Protein AF-A0A535QSV7-F1 (afdb_monomer)

Foldseek 3Di:
DDDDDDDDDDDDDDDDDDDDDPDDPPPVPQDDLVNLVVCVVVVVLVVSLVNLVVQVVVVHDLSSLVSNLVSCVSVVVLVVSVVSLVVSCVVVVPDVVSVVSNVVSVVSD

Sequence (109 aa):
MRIGDVTNGSSGFTERRASLSEALPSSPHLRRLTDAKELWRQGKFAEAASIFQRRLDADGPMDAYIGLVRCCTQLAAYDEALEVLGRALTKWPEDPVLHARRGFVLDEL

Solvent-accessible surface area (backbone atoms only — not comparable to full-atom values): 6737 Å² total; per-residue (Å²): 138,80,88,81,79,90,77,87,81,86,90,75,86,88,81,74,86,78,83,87,78,92,78,69,87,70,58,92,84,65,78,47,74,66,55,24,56,49,31,42,75,72,68,38,30,69,66,15,28,56,46,22,47,62,39,45,76,69,72,39,57,69,69,32,50,55,50,26,31,56,23,26,51,77,68,69,35,42,69,62,22,50,54,50,48,50,59,45,36,75,77,44,71,82,42,66,68,60,53,53,50,50,53,54,47,62,73,75,104

Secondary structure (DSSP, 8-state):
------------------SSS------TT---HHHHHHHHHTT-HHHHHHHHHHHHHTT--HHHHHHHHHHHHHTT-HHHHHHHHHHHHHHSTT-HHHHHHHHHHHH--

Structure (mmCIF, N/CA/C/O backbone):
data_AF-A0A535QSV7-F1
#
_entry.id   AF-A0A535QSV7-F1
#
loop_
_atom_site.group_PDB
_atom_site.id
_atom_site.type_symbol
_atom_site.label_atom_id
_atom_site.label_alt_id
_atom_site.label_comp_id
_atom_site.label_asym_id
_atom_site.label_entity_id
_atom_site.label_seq_id
_atom_site.pdbx_PDB_ins_code
_atom_site.Cartn_x
_atom_site.Cartn_y
_atom_site.Cartn_z
_atom_site.occupancy
_atom_site.B_iso_or_equiv
_atom_site.auth_seq_id
_atom_site.auth_comp_id
_atom_site.auth_asym_id
_atom_site.auth_atom_id
_atom_site.pdbx_PDB_model_num
ATOM 1 N N . MET A 1 1 ? 3.907 44.355 55.468 1.00 40.66 1 MET A N 1
ATOM 2 C CA . MET A 1 1 ? 3.562 43.421 54.373 1.00 40.66 1 MET A CA 1
ATOM 3 C C . MET A 1 1 ? 4.373 42.147 54.611 1.00 40.66 1 MET A C 1
ATOM 5 O O . MET A 1 1 ? 5.578 42.200 54.461 1.00 40.66 1 MET A O 1
ATOM 9 N N . ARG A 1 2 ? 3.869 41.273 55.493 1.00 35.72 2 ARG A N 1
ATOM 10 C CA . ARG A 1 2 ? 3.330 39.922 55.215 1.00 35.72 2 ARG A CA 1
ATOM 11 C C . ARG A 1 2 ? 4.389 38.919 54.684 1.00 35.72 2 ARG A C 1
ATOM 13 O O . ARG A 1 2 ? 4.746 39.037 53.526 1.00 35.72 2 ARG A O 1
ATOM 20 N N . ILE A 1 3 ? 4.787 37.985 55.578 1.00 43.81 3 ILE A N 1
ATOM 21 C CA . ILE A 1 3 ? 4.949 36.501 55.452 1.00 43.81 3 ILE A CA 1
ATOM 22 C C . ILE A 1 3 ? 5.634 35.949 54.186 1.00 43.81 3 ILE A C 1
ATOM 24 O O . ILE A 1 3 ? 5.289 36.346 53.088 1.00 43.81 3 ILE A O 1
ATOM 28 N N . GLY A 1 4 ? 6.533 34.968 54.225 1.00 39.41 4 GLY A N 1
ATOM 29 C CA . GLY A 1 4 ? 6.938 34.030 55.267 1.00 39.41 4 GLY A CA 1
ATOM 30 C C . GLY A 1 4 ? 7.810 32.927 54.633 1.00 39.41 4 GLY A C 1
ATOM 31 O O . GLY A 1 4 ? 7.772 32.727 53.423 1.00 39.41 4 GLY A O 1
ATOM 32 N N . ASP A 1 5 ? 8.604 32.285 55.485 1.00 44.88 5 ASP A N 1
ATOM 33 C CA . ASP A 1 5 ? 9.065 30.889 55.460 1.00 44.88 5 ASP A CA 1
ATOM 34 C C . ASP A 1 5 ? 9.803 30.284 54.246 1.00 44.88 5 ASP A C 1
ATOM 36 O O . ASP A 1 5 ? 9.253 29.924 53.209 1.00 44.88 5 ASP A O 1
ATOM 40 N N . VAL A 1 6 ? 11.100 30.055 54.492 1.00 53.78 6 VAL A N 1
ATOM 41 C CA . VAL A 1 6 ? 11.789 28.750 54.444 1.00 53.78 6 VAL A CA 1
ATOM 42 C C . VAL A 1 6 ? 10.928 27.562 53.983 1.00 53.78 6 VAL A C 1
ATOM 44 O O . VAL A 1 6 ? 10.058 27.112 54.718 1.00 53.78 6 VAL A O 1
ATOM 47 N N . THR A 1 7 ? 11.316 26.926 52.871 1.00 51.31 7 THR A N 1
ATOM 48 C CA . THR A 1 7 ? 11.325 25.455 52.744 1.00 51.31 7 THR A CA 1
ATOM 49 C C . THR A 1 7 ? 12.528 24.999 51.914 1.00 51.31 7 THR A C 1
ATOM 51 O O . THR A 1 7 ? 12.593 25.108 50.694 1.00 51.31 7 THR A O 1
ATOM 54 N N . ASN A 1 8 ? 13.512 24.480 52.640 1.00 41.28 8 ASN A N 1
ATOM 55 C CA . ASN A 1 8 ? 14.369 23.385 52.214 1.00 41.28 8 ASN A CA 1
ATOM 56 C C . ASN A 1 8 ? 13.500 22.149 51.896 1.00 41.28 8 ASN A C 1
ATOM 58 O O . ASN A 1 8 ? 12.550 21.894 52.635 1.00 41.28 8 ASN A O 1
ATOM 62 N N . GLY A 1 9 ? 13.867 21.345 50.893 1.00 38.28 9 GLY A N 1
ATOM 63 C CA . GLY A 1 9 ? 13.428 19.946 50.833 1.00 38.28 9 GLY A CA 1
ATOM 64 C C . GLY A 1 9 ? 12.905 19.434 49.492 1.00 38.28 9 GLY A C 1
ATOM 65 O O . GLY A 1 9 ? 11.713 19.479 49.227 1.00 38.28 9 GLY A O 1
ATOM 66 N N . SER A 1 10 ? 13.818 18.779 48.773 1.00 43.34 10 SER A N 1
ATOM 67 C CA . SER A 1 10 ? 13.613 17.442 48.200 1.00 43.34 10 SER A CA 1
ATOM 68 C C . SER A 1 10 ? 12.767 17.246 46.933 1.00 43.34 10 SER A C 1
ATOM 70 O O . SER A 1 10 ? 11.600 17.597 46.837 1.00 43.34 10 SER A O 1
ATOM 72 N N . SER A 1 11 ? 13.378 16.44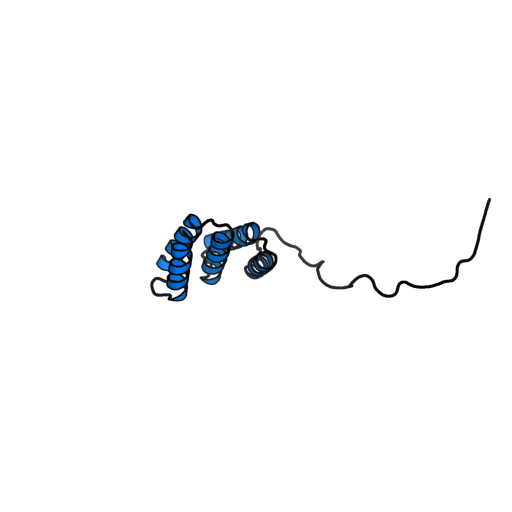4 46.055 1.00 43.50 11 SER A N 1
ATOM 73 C CA . SER A 1 11 ? 12.739 15.456 45.179 1.00 43.50 11 SER A CA 1
ATOM 74 C C . SER A 1 11 ? 12.097 15.958 43.889 1.00 43.50 11 SER A C 1
ATOM 76 O O . SER A 1 11 ? 10.906 16.229 43.804 1.00 43.50 11 SER A O 1
ATOM 78 N N . GLY A 1 12 ? 12.913 15.928 42.836 1.00 44.50 12 GLY A N 1
ATOM 79 C CA . GLY A 1 12 ? 12.461 15.943 41.449 1.00 44.50 12 GLY A CA 1
ATOM 80 C C . GLY A 1 12 ? 13.571 15.605 40.454 1.00 44.50 12 GLY A C 1
ATOM 81 O O . GLY A 1 12 ? 13.612 16.174 39.370 1.00 44.50 12 GLY A O 1
ATOM 82 N N . PHE A 1 13 ? 14.510 14.716 40.812 1.00 48.56 13 PHE A N 1
ATOM 83 C CA . PHE A 1 13 ? 15.214 13.958 39.774 1.00 48.56 13 PHE A CA 1
ATOM 84 C C . PHE A 1 13 ? 14.148 13.190 38.979 1.00 48.56 13 PHE A C 1
ATOM 86 O O . PHE A 1 13 ? 13.245 12.628 39.586 1.00 48.56 13 PHE A O 1
ATOM 93 N N . THR A 1 14 ? 14.305 13.167 37.653 1.00 48.09 14 THR A N 1
ATOM 94 C CA . THR A 1 14 ? 13.497 12.455 36.643 1.00 48.09 14 THR A CA 1
ATOM 95 C C . THR A 1 14 ? 12.170 13.091 36.233 1.00 48.09 14 THR A C 1
ATOM 97 O O . THR A 1 14 ? 11.114 12.642 36.648 1.00 48.09 14 THR A O 1
ATOM 100 N N . GLU A 1 15 ? 12.238 14.076 35.337 1.00 50.31 15 GLU A N 1
ATOM 101 C CA . GLU A 1 15 ? 11.347 14.275 34.176 1.00 50.31 15 GLU A CA 1
ATOM 102 C C . GLU A 1 15 ? 11.708 15.643 33.570 1.00 50.31 15 GLU A C 1
ATOM 104 O O . GLU A 1 15 ? 11.769 16.640 34.267 1.00 50.31 15 GLU A O 1
ATOM 109 N N . ARG A 1 16 ? 12.042 15.823 32.300 1.00 45.28 16 ARG A N 1
ATOM 110 C CA . ARG A 1 16 ? 11.668 15.121 31.084 1.00 45.28 16 ARG A CA 1
ATOM 111 C C . ARG A 1 16 ? 12.886 15.036 30.187 1.00 45.28 16 ARG A C 1
ATOM 113 O O . ARG A 1 16 ? 13.697 15.953 30.142 1.00 45.28 16 ARG A O 1
ATOM 120 N N . ARG A 1 17 ? 12.955 13.921 29.468 1.00 45.94 17 ARG A N 1
ATOM 121 C CA . ARG A 1 17 ? 13.838 13.634 28.338 1.00 45.94 17 ARG A CA 1
ATOM 122 C C . ARG A 1 17 ? 14.137 14.889 27.517 1.00 45.94 17 ARG A C 1
ATOM 124 O O . ARG A 1 17 ? 13.422 15.214 26.572 1.00 45.94 17 ARG A O 1
ATOM 131 N N . ALA A 1 18 ? 15.227 15.555 27.878 1.00 44.16 18 ALA A N 1
ATOM 132 C CA . ALA A 1 18 ? 15.939 16.406 26.963 1.00 44.16 18 ALA A CA 1
ATOM 133 C C . ALA A 1 18 ? 16.356 15.533 25.782 1.00 44.16 18 ALA A C 1
ATOM 135 O O . ALA A 1 18 ? 16.890 14.435 25.965 1.00 44.16 18 ALA A O 1
ATOM 136 N N . SER A 1 19 ? 16.160 16.094 24.596 1.00 42.72 19 SER A N 1
ATOM 137 C CA . SER A 1 19 ? 16.669 15.642 23.305 1.00 42.72 19 SER A CA 1
ATOM 138 C C . SER A 1 19 ? 15.683 14.828 22.463 1.00 42.72 19 SER A C 1
ATOM 140 O O . SER A 1 19 ? 15.443 13.643 22.686 1.00 42.72 19 SER A O 1
ATOM 142 N N . LEU A 1 20 ? 15.252 15.499 21.387 1.00 43.53 20 LEU A N 1
ATOM 143 C CA . LEU A 1 20 ? 15.155 14.946 20.031 1.00 43.53 20 LEU A CA 1
ATOM 144 C C . LEU A 1 20 ? 13.763 14.659 19.440 1.00 43.53 20 LEU A C 1
ATOM 146 O O . LEU A 1 20 ? 13.582 13.662 18.751 1.00 43.53 20 LEU A O 1
ATOM 150 N N . SER A 1 21 ? 12.799 15.572 19.576 1.00 47.25 21 SER A N 1
ATOM 151 C CA . SER A 1 21 ? 11.749 15.673 18.534 1.00 47.25 21 SER A CA 1
ATOM 152 C C . SER A 1 21 ? 11.500 17.085 17.997 1.00 47.25 21 SER A C 1
ATOM 154 O O . SER A 1 21 ? 10.768 17.256 17.026 1.00 47.25 21 SER A O 1
ATOM 156 N N . GLU A 1 22 ? 12.193 18.093 18.528 1.00 43.66 22 GLU A N 1
ATOM 157 C CA . GLU A 1 22 ? 12.072 19.489 18.101 1.00 43.66 22 GLU A CA 1
ATOM 158 C C . GLU A 1 22 ? 13.082 19.839 16.998 1.00 43.66 22 GLU A C 1
ATOM 160 O O . GL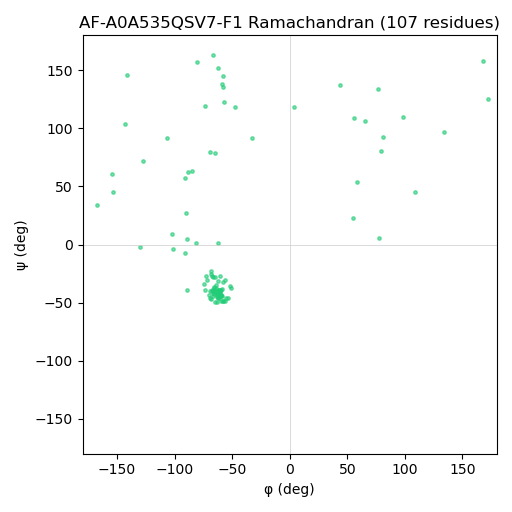U A 1 22 ? 13.935 20.709 17.138 1.00 43.66 22 GLU A O 1
ATOM 165 N N . ALA A 1 23 ? 13.029 19.098 15.892 1.00 39.09 23 ALA A N 1
ATOM 166 C CA . ALA A 1 23 ? 13.773 19.436 14.679 1.00 39.09 23 ALA A CA 1
ATOM 167 C C . ALA A 1 23 ? 13.089 18.882 13.427 1.00 39.09 23 ALA A C 1
ATOM 169 O O . ALA A 1 23 ? 13.732 18.320 12.542 1.00 39.09 23 ALA A O 1
ATOM 170 N N . LEU A 1 24 ? 11.773 19.049 13.333 1.00 46.66 24 LEU A N 1
ATOM 171 C CA . LEU A 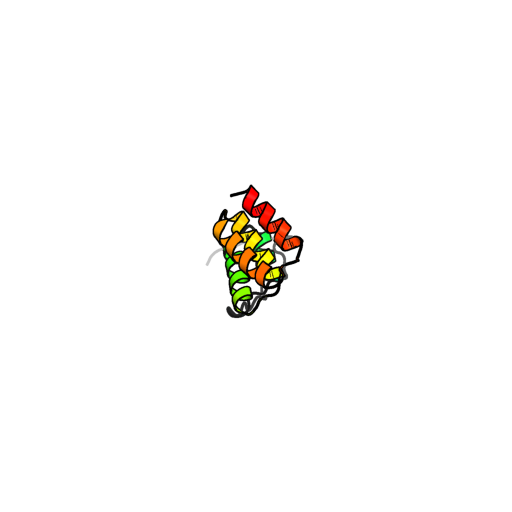1 24 ? 11.120 19.021 12.035 1.00 46.66 24 LEU A CA 1
ATOM 172 C C . LEU A 1 24 ? 10.723 20.448 11.665 1.00 46.66 24 LEU A C 1
ATOM 174 O O . LEU A 1 24 ? 9.596 20.860 11.934 1.00 46.66 24 LEU A O 1
ATOM 178 N N . PRO A 1 25 ? 11.583 21.195 10.949 1.00 42.66 25 PRO A N 1
ATOM 179 C CA . PRO A 1 25 ? 11.065 22.067 9.917 1.00 42.66 25 PRO A CA 1
ATOM 180 C C . PRO A 1 25 ? 10.453 21.139 8.861 1.00 42.66 25 PRO A C 1
ATOM 182 O O . PRO A 1 25 ? 11.073 20.812 7.851 1.00 42.66 25 PRO A O 1
ATOM 185 N N . SER A 1 26 ? 9.246 20.628 9.121 1.00 45.53 26 SER A N 1
ATOM 186 C CA . SER A 1 26 ? 8.442 19.982 8.093 1.00 45.53 26 SER A CA 1
ATOM 187 C C . SER A 1 26 ? 8.000 21.080 7.147 1.00 45.53 26 SER A C 1
ATOM 189 O O . SER A 1 26 ? 6.877 21.569 7.216 1.00 45.53 26 SER A O 1
ATOM 191 N N . SER A 1 27 ? 8.900 21.476 6.250 1.00 41.59 27 SER A N 1
ATOM 192 C CA . SER A 1 27 ? 8.503 22.061 4.986 1.00 41.59 27 SER A CA 1
ATOM 193 C C . SER A 1 27 ? 7.409 21.144 4.418 1.00 41.59 27 SER A C 1
ATOM 195 O O . SER A 1 27 ? 7.681 19.962 4.180 1.00 41.59 27 SER A O 1
ATOM 197 N N . PRO A 1 28 ? 6.176 21.637 4.210 1.00 50.28 28 PRO A N 1
ATOM 198 C CA . PRO A 1 28 ? 5.043 20.821 3.765 1.00 50.28 28 PRO A CA 1
ATOM 199 C C . PRO A 1 28 ? 5.233 20.180 2.375 1.00 50.28 28 PRO A C 1
ATOM 201 O O . PRO A 1 28 ? 4.356 19.466 1.889 1.00 50.28 28 PRO A O 1
ATOM 204 N N . HIS A 1 29 ? 6.385 20.408 1.740 1.00 44.03 29 HIS A N 1
ATOM 205 C CA . HIS A 1 29 ? 6.673 20.073 0.354 1.00 44.03 29 HIS A CA 1
ATOM 206 C C . HIS A 1 29 ? 7.521 18.810 0.151 1.00 44.03 29 HIS A C 1
ATOM 208 O O . HIS A 1 29 ? 7.692 18.403 -0.993 1.00 44.03 29 HIS A O 1
ATOM 214 N N . LEU A 1 30 ? 8.011 18.135 1.202 1.00 51.38 30 LEU A N 1
ATOM 215 C CA . LEU A 1 30 ? 8.741 16.873 1.004 1.00 51.38 30 LEU A CA 1
ATOM 216 C C . LEU A 1 30 ? 8.687 15.932 2.218 1.00 51.38 30 LEU A C 1
ATOM 218 O O . LEU A 1 30 ? 9.719 15.578 2.786 1.00 51.38 30 LEU A O 1
ATOM 222 N N . ARG A 1 31 ? 7.483 15.502 2.618 1.00 63.16 31 ARG A N 1
ATOM 223 C CA . ARG A 1 31 ? 7.346 14.357 3.538 1.00 63.16 31 ARG A CA 1
ATOM 224 C C . ARG A 1 31 ? 8.033 13.136 2.909 1.00 63.16 31 ARG A C 1
ATOM 226 O O . ARG A 1 31 ? 7.732 12.770 1.771 1.00 63.16 31 ARG A O 1
ATOM 233 N N . ARG A 1 32 ? 9.010 12.556 3.611 1.00 71.75 32 ARG A N 1
ATOM 234 C CA . ARG A 1 32 ? 9.855 11.464 3.100 1.00 71.75 32 ARG A CA 1
ATOM 235 C C . ARG A 1 32 ? 9.112 10.132 3.207 1.00 71.75 32 ARG A C 1
ATOM 237 O O . ARG A 1 32 ? 8.257 9.954 4.069 1.00 71.75 32 ARG A O 1
ATOM 244 N N . LEU A 1 33 ? 9.502 9.146 2.393 1.00 77.75 33 LEU A N 1
ATOM 245 C CA . LEU A 1 33 ? 8.994 7.769 2.528 1.00 77.75 33 LEU A CA 1
ATOM 246 C C . LEU A 1 33 ? 9.241 7.191 3.930 1.00 77.75 33 LEU A C 1
ATOM 248 O O . LEU A 1 33 ? 8.453 6.384 4.416 1.00 77.75 33 LEU A O 1
ATOM 252 N N . THR A 1 34 ? 10.313 7.623 4.595 1.00 80.19 34 THR A N 1
ATOM 253 C CA . THR A 1 34 ? 10.608 7.261 5.985 1.00 80.19 34 THR A CA 1
ATOM 254 C C . THR A 1 34 ? 9.518 7.736 6.946 1.00 80.19 34 THR A C 1
ATOM 256 O O . THR A 1 34 ? 9.125 6.975 7.826 1.00 80.19 34 THR A O 1
ATOM 259 N N . ASP A 1 35 ? 8.973 8.936 6.734 1.00 83.12 35 ASP A N 1
ATOM 260 C CA . ASP A 1 35 ? 7.906 9.498 7.570 1.00 83.12 35 ASP A CA 1
ATOM 261 C C . ASP A 1 35 ? 6.615 8.688 7.400 1.00 83.12 35 ASP A C 1
ATOM 263 O O . ASP A 1 35 ? 5.935 8.381 8.374 1.00 83.12 35 ASP A O 1
ATOM 267 N N . ALA A 1 36 ? 6.312 8.257 6.171 1.00 85.88 36 ALA A N 1
ATOM 268 C CA . ALA A 1 36 ? 5.174 7.380 5.896 1.00 85.88 36 ALA A CA 1
ATOM 269 C C . ALA A 1 36 ? 5.318 6.009 6.579 1.00 85.88 36 ALA A C 1
ATOM 271 O O . ALA A 1 36 ? 4.368 5.506 7.175 1.00 85.88 36 ALA A O 1
ATOM 272 N N . LYS A 1 37 ? 6.522 5.417 6.552 1.00 84.44 37 LYS A N 1
ATOM 273 C CA . LYS A 1 37 ? 6.820 4.155 7.256 1.00 84.44 37 LYS A CA 1
ATOM 274 C C . LYS A 1 37 ? 6.698 4.307 8.780 1.00 84.44 37 LYS A C 1
ATOM 276 O O . LYS A 1 37 ? 6.291 3.368 9.461 1.00 84.44 37 LYS A O 1
ATOM 281 N N . GLU A 1 38 ? 7.056 5.466 9.324 1.00 86.69 38 GLU A N 1
ATOM 282 C CA . GLU A 1 38 ? 6.884 5.780 10.745 1.00 86.69 38 GLU A CA 1
ATOM 283 C C . GLU A 1 38 ? 5.403 5.942 11.114 1.00 86.69 38 GLU A C 1
ATOM 285 O O . GLU A 1 38 ? 4.937 5.302 12.052 1.00 86.69 38 GLU A O 1
ATOM 290 N N . LEU A 1 39 ? 4.628 6.685 10.321 1.00 86.62 39 LEU A N 1
ATOM 291 C CA . LEU A 1 39 ? 3.180 6.823 10.513 1.00 86.62 39 LEU A CA 1
ATOM 292 C C . LEU A 1 39 ? 2.449 5.479 10.424 1.00 86.62 39 LEU A C 1
ATOM 294 O O . LEU A 1 39 ? 1.563 5.212 11.233 1.00 86.62 39 LEU A O 1
ATOM 298 N N . TRP A 1 40 ? 2.863 4.602 9.505 1.00 85.12 40 TRP A N 1
ATOM 299 C CA . TRP A 1 40 ? 2.341 3.237 9.417 1.00 85.12 40 TRP A CA 1
ATOM 300 C C . TRP A 1 40 ? 2.588 2.451 10.712 1.00 85.12 40 TRP A C 1
ATOM 302 O O . TRP A 1 40 ? 1.677 1.805 11.221 1.00 85.12 40 TRP A O 1
ATOM 312 N N . ARG A 1 41 ? 3.792 2.551 11.297 1.00 85.00 41 ARG A N 1
ATOM 313 C CA . ARG A 1 41 ? 4.106 1.909 12.589 1.00 85.00 41 ARG A CA 1
ATOM 314 C C . ARG A 1 41 ? 3.296 2.479 13.752 1.00 85.00 41 ARG A C 1
ATOM 316 O O . ARG A 1 41 ? 3.023 1.757 14.702 1.00 85.00 41 ARG A O 1
ATOM 323 N N . GLN A 1 42 ? 2.890 3.741 13.665 1.00 87.25 42 GLN A N 1
ATOM 324 C CA . GLN A 1 42 ? 2.010 4.392 14.639 1.00 87.25 42 GLN A CA 1
ATOM 325 C C . GLN A 1 42 ? 0.518 4.075 14.419 1.00 87.25 42 GLN A C 1
ATOM 327 O O . GLN A 1 42 ? -0.319 4.607 15.143 1.00 87.25 42 GLN A O 1
ATOM 332 N N . GLY A 1 43 ? 0.164 3.256 13.419 1.00 86.62 43 GLY A N 1
ATOM 333 C CA . GLY A 1 43 ? -1.226 2.930 13.071 1.00 86.62 43 GLY A CA 1
ATOM 334 C C . GLY A 1 43 ? -1.958 4.031 12.296 1.00 86.62 43 GLY A C 1
ATOM 335 O O . GLY A 1 43 ? -3.148 3.919 12.014 1.00 86.62 43 GLY A O 1
ATOM 336 N N . LYS A 1 44 ? -1.263 5.106 11.912 1.00 89.88 44 LYS A N 1
ATOM 337 C CA . LYS A 1 44 ? -1.826 6.243 11.169 1.00 89.88 44 LYS A CA 1
ATOM 338 C C . LYS A 1 44 ? -1.823 5.960 9.667 1.00 89.88 44 LYS A C 1
ATOM 340 O O . LYS A 1 44 ? -1.140 6.627 8.887 1.00 89.88 44 LYS A O 1
ATOM 345 N N . PHE A 1 45 ? -2.577 4.943 9.258 1.00 89.56 45 PHE A N 1
ATOM 346 C CA . PHE A 1 45 ? -2.547 4.419 7.890 1.00 89.56 45 PHE A CA 1
ATOM 347 C C . PHE A 1 45 ? -3.022 5.429 6.838 1.00 89.56 45 PHE A C 1
ATOM 349 O O . PHE A 1 45 ? -2.409 5.521 5.779 1.00 89.56 45 PHE A O 1
ATOM 356 N N . ALA A 1 46 ? -4.040 6.243 7.137 1.00 87.94 46 ALA A N 1
ATOM 357 C CA . ALA A 1 46 ? -4.549 7.258 6.207 1.00 87.94 46 ALA A CA 1
ATOM 358 C C . ALA A 1 46 ? -3.520 8.369 5.918 1.00 87.94 46 ALA A C 1
ATOM 360 O O . ALA A 1 46 ? -3.306 8.757 4.769 1.00 87.94 46 ALA A O 1
ATOM 361 N N . GLU A 1 47 ? -2.821 8.853 6.951 1.00 85.94 47 GLU A N 1
ATOM 362 C CA . GLU A 1 47 ? -1.757 9.846 6.770 1.00 85.94 47 GLU A CA 1
ATOM 363 C C . GLU A 1 47 ? -0.565 9.259 6.004 1.00 85.94 47 GLU A C 1
ATOM 365 O O . GLU A 1 47 ? -0.000 9.926 5.135 1.00 85.94 47 GLU A O 1
ATOM 370 N N . ALA A 1 48 ? -0.201 8.005 6.299 1.00 89.25 48 ALA A N 1
ATOM 371 C CA . ALA A 1 48 ? 0.854 7.294 5.585 1.00 89.25 48 ALA A CA 1
ATOM 372 C C . ALA A 1 48 ? 0.506 7.107 4.098 1.00 89.25 48 ALA A C 1
ATOM 374 O O . ALA A 1 48 ? 1.336 7.416 3.239 1.00 89.25 48 ALA A O 1
ATOM 375 N N . ALA A 1 49 ? -0.727 6.687 3.791 1.00 89.69 49 ALA A N 1
ATOM 376 C CA . ALA A 1 49 ? -1.233 6.532 2.428 1.00 89.69 49 ALA A CA 1
ATOM 377 C C . ALA A 1 49 ? -1.107 7.834 1.627 1.00 89.69 49 ALA A C 1
ATOM 379 O O . ALA A 1 49 ? -0.554 7.832 0.529 1.00 89.69 49 ALA A O 1
ATOM 380 N N . SER A 1 50 ? -1.500 8.973 2.210 1.00 88.62 50 SER A N 1
ATOM 381 C CA . SER A 1 50 ? -1.391 10.279 1.547 1.00 88.62 50 SER A CA 1
ATOM 382 C C . SER A 1 50 ? 0.051 10.628 1.148 1.00 88.62 50 SER A C 1
ATOM 384 O O . SER A 1 50 ? 0.294 11.168 0.067 1.00 88.62 50 SER A O 1
ATOM 386 N N . ILE A 1 51 ? 1.034 10.290 1.991 1.00 87.06 51 ILE A N 1
ATOM 387 C CA . ILE A 1 51 ? 2.452 10.524 1.681 1.00 87.06 51 ILE A CA 1
ATOM 388 C C . ILE A 1 51 ? 2.927 9.594 0.566 1.00 87.06 51 ILE A C 1
ATOM 390 O O . ILE A 1 51 ? 3.630 10.048 -0.341 1.00 87.06 51 ILE A O 1
ATOM 394 N N . PHE A 1 52 ? 2.554 8.312 0.614 1.00 88.62 52 PHE A N 1
ATOM 395 C CA . PHE A 1 52 ? 2.910 7.370 -0.442 1.00 88.62 52 PHE A CA 1
ATOM 396 C C . PHE A 1 52 ? 2.304 7.787 -1.784 1.00 88.62 52 PHE A C 1
ATOM 398 O O . PHE A 1 52 ? 3.045 7.855 -2.761 1.00 88.62 52 PHE A O 1
ATOM 405 N N . GLN A 1 53 ? 1.027 8.175 -1.818 1.00 87.81 53 GLN A N 1
ATOM 406 C CA . GLN A 1 53 ? 0.346 8.626 -3.034 1.00 87.81 53 GLN A CA 1
ATOM 407 C C . GLN A 1 53 ? 1.047 9.832 -3.667 1.00 87.81 53 GLN A C 1
ATOM 409 O O . GLN A 1 53 ? 1.418 9.789 -4.838 1.00 87.81 53 GLN A O 1
ATOM 414 N N . ARG A 1 54 ? 1.366 10.862 -2.871 1.00 84.62 54 ARG A N 1
ATOM 415 C CA . ARG A 1 54 ? 2.138 12.021 -3.357 1.00 84.62 54 ARG A CA 1
ATOM 416 C C . ARG A 1 54 ? 3.495 11.626 -3.927 1.00 84.62 54 ARG A C 1
ATOM 418 O O . ARG A 1 54 ? 4.011 12.293 -4.820 1.00 84.62 54 ARG A O 1
ATOM 425 N N . ARG A 1 55 ? 4.113 10.566 -3.394 1.00 83.06 55 ARG A N 1
ATOM 426 C CA . ARG A 1 55 ? 5.377 10.062 -3.929 1.00 83.06 55 ARG A CA 1
ATOM 427 C C . ARG A 1 55 ? 5.182 9.305 -5.23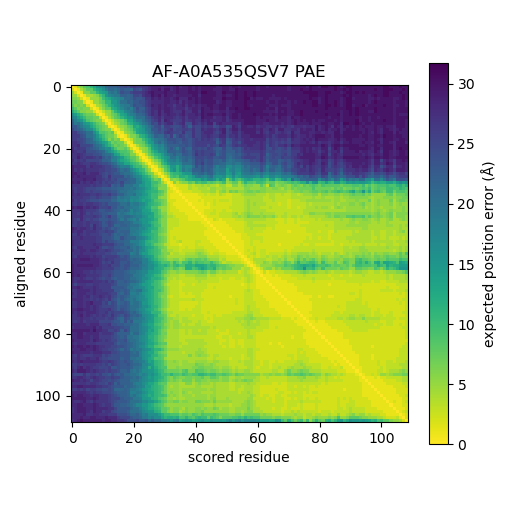8 1.00 83.06 55 ARG A C 1
ATOM 429 O O . ARG A 1 55 ? 6.064 9.384 -6.084 1.00 83.06 55 ARG A O 1
ATOM 436 N N . LEU A 1 56 ? 4.066 8.601 -5.405 1.00 82.81 56 LEU A N 1
ATOM 437 C CA . LEU A 1 56 ? 3.723 7.899 -6.641 1.00 82.81 56 LEU A CA 1
ATOM 438 C C . LEU A 1 56 ? 3.477 8.848 -7.810 1.00 82.81 56 LEU A C 1
ATOM 440 O O . LEU A 1 56 ? 3.939 8.551 -8.911 1.00 82.81 56 LEU A O 1
ATOM 444 N N . ASP A 1 57 ? 2.829 9.986 -7.562 1.00 76.62 57 ASP A N 1
ATOM 445 C CA . ASP A 1 57 ? 2.588 11.020 -8.578 1.00 76.62 57 ASP A CA 1
ATOM 446 C C . ASP A 1 57 ? 3.894 11.589 -9.157 1.00 76.62 57 ASP A C 1
ATOM 448 O O . ASP A 1 57 ? 3.945 11.994 -10.314 1.00 76.62 57 ASP A O 1
ATOM 452 N N . ALA A 1 58 ? 4.980 11.550 -8.379 1.00 69.00 58 ALA A N 1
ATOM 453 C CA . ALA A 1 58 ? 6.317 11.985 -8.781 1.00 69.00 58 ALA A CA 1
ATOM 454 C C . ALA A 1 58 ? 7.171 10.864 -9.412 1.00 69.00 58 ALA A C 1
ATOM 456 O O . ALA A 1 58 ? 8.394 10.893 -9.295 1.00 69.00 58 ALA A O 1
ATOM 457 N N . ASP A 1 59 ? 6.538 9.862 -10.028 1.00 69.31 59 ASP A N 1
ATOM 458 C CA . ASP A 1 59 ? 7.193 8.648 -10.532 1.00 69.31 59 ASP A CA 1
ATOM 459 C C . ASP A 1 59 ? 7.923 7.875 -9.413 1.00 69.31 59 ASP A C 1
ATOM 461 O O . ASP A 1 59 ? 9.126 7.609 -9.430 1.00 69.31 59 ASP A O 1
ATOM 465 N N . GLY A 1 60 ? 7.164 7.584 -8.354 1.00 72.56 60 GLY A N 1
ATOM 466 C CA . GLY A 1 60 ? 7.693 7.008 -7.121 1.00 72.56 60 GLY A CA 1
ATOM 467 C C . GLY A 1 60 ? 8.324 5.620 -7.297 1.00 72.56 60 GLY A C 1
ATOM 468 O O . GLY A 1 60 ? 7.909 4.847 -8.162 1.00 72.56 60 GLY A O 1
ATOM 469 N N . PRO A 1 61 ? 9.299 5.257 -6.443 1.00 85.69 61 PRO A N 1
ATOM 470 C CA . PRO A 1 61 ? 9.910 3.933 -6.465 1.00 85.69 61 PRO A CA 1
ATOM 471 C C . PRO A 1 61 ? 8.897 2.856 -6.065 1.00 85.69 61 PRO A C 1
ATOM 473 O O . PRO A 1 61 ? 7.895 3.135 -5.406 1.00 85.69 61 PRO A O 1
ATOM 476 N N . MET A 1 62 ? 9.209 1.602 -6.378 1.00 86.00 62 MET A N 1
ATOM 477 C CA . MET A 1 62 ? 8.396 0.437 -6.022 1.00 86.00 62 MET A CA 1
ATOM 478 C C . MET A 1 62 ? 8.024 0.376 -4.528 1.00 86.00 62 MET A C 1
ATOM 480 O O . MET A 1 62 ? 6.890 0.056 -4.175 1.00 86.00 62 MET A O 1
ATOM 484 N N . ASP A 1 63 ? 8.946 0.781 -3.652 1.00 87.00 63 ASP A N 1
ATOM 485 C CA . ASP A 1 63 ? 8.736 0.918 -2.205 1.00 87.00 63 ASP A CA 1
ATOM 486 C C . ASP A 1 63 ? 7.508 1.768 -1.842 1.00 87.00 63 ASP A C 1
ATOM 488 O O . ASP A 1 63 ? 6.823 1.486 -0.857 1.00 87.00 63 ASP A O 1
ATOM 492 N N . ALA A 1 64 ? 7.227 2.813 -2.626 1.00 88.94 64 ALA A N 1
ATOM 493 C CA . ALA A 1 64 ? 6.080 3.684 -2.414 1.00 88.94 64 ALA A CA 1
ATOM 494 C C . ALA A 1 64 ? 4.767 2.996 -2.812 1.00 88.94 64 ALA A C 1
ATOM 496 O O . ALA A 1 64 ? 3.787 3.115 -2.081 1.00 88.94 64 ALA A O 1
ATOM 497 N N . TYR A 1 65 ? 4.765 2.221 -3.906 1.00 91.19 65 TYR A N 1
ATOM 498 C CA . TYR A 1 65 ? 3.599 1.432 -4.328 1.00 91.19 65 TYR A CA 1
ATOM 499 C C . TYR A 1 65 ? 3.265 0.390 -3.265 1.00 91.19 65 TYR A C 1
ATOM 501 O O . TYR A 1 65 ? 2.140 0.315 -2.782 1.00 91.19 65 TYR A O 1
ATOM 509 N N . ILE A 1 66 ? 4.277 -0.359 -2.829 1.00 91.50 66 ILE A N 1
ATOM 510 C CA . ILE A 1 66 ? 4.149 -1.358 -1.769 1.00 91.50 66 ILE A CA 1
ATOM 511 C C . ILE A 1 66 ? 3.644 -0.725 -0.465 1.00 91.50 66 ILE A C 1
ATOM 513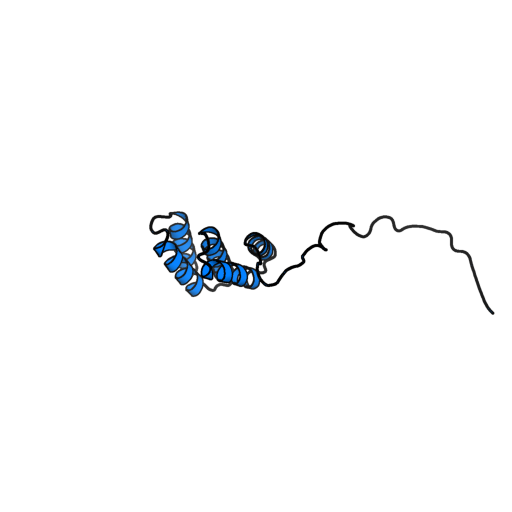 O O . ILE A 1 66 ? 2.774 -1.289 0.201 1.00 91.50 66 ILE A O 1
ATOM 517 N N . GLY A 1 67 ? 4.200 0.428 -0.088 1.00 90.62 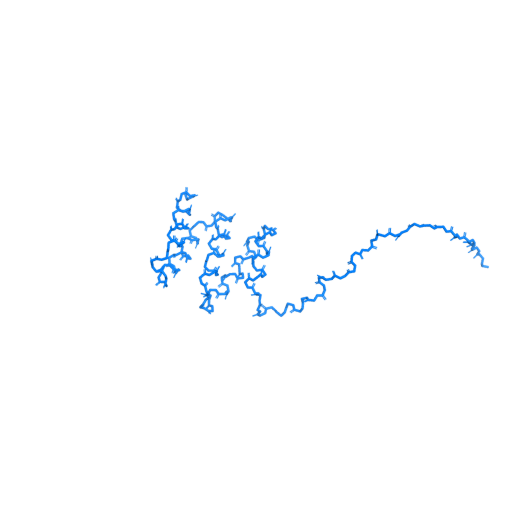67 GLY A N 1
ATOM 518 C CA . GLY A 1 67 ? 3.795 1.164 1.105 1.00 90.62 67 GLY A CA 1
ATOM 519 C C . GLY A 1 67 ? 2.329 1.583 1.060 1.00 90.62 67 GLY A C 1
ATOM 520 O O . GLY A 1 67 ? 1.614 1.371 2.039 1.00 90.62 67 GLY A O 1
ATOM 521 N N . LEU A 1 68 ? 1.871 2.101 -0.081 1.00 92.44 68 LEU A N 1
ATOM 522 C CA . LEU A 1 68 ? 0.484 2.507 -0.265 1.00 92.44 68 LEU A CA 1
ATOM 523 C C . LEU A 1 68 ? -0.474 1.320 -0.202 1.00 92.44 68 LEU A C 1
ATOM 525 O O . LEU A 1 68 ? -1.408 1.359 0.588 1.00 92.44 68 LEU A O 1
ATOM 529 N N . VAL A 1 69 ? -0.192 0.241 -0.940 1.00 93.44 69 VAL A N 1
ATOM 530 C CA . VAL A 1 69 ? -1.013 -0.984 -0.940 1.00 93.44 69 VAL A CA 1
ATOM 531 C C . VAL A 1 69 ? -1.206 -1.492 0.483 1.00 93.44 69 VAL A C 1
ATOM 533 O O . VAL A 1 69 ? -2.328 -1.746 0.898 1.00 93.44 69 VAL A O 1
ATOM 536 N N . ARG A 1 70 ? -0.132 -1.549 1.283 1.00 91.38 70 ARG A N 1
ATOM 537 C CA . ARG A 1 70 ? -0.224 -1.944 2.697 1.00 91.38 70 ARG A CA 1
ATOM 538 C C . ARG A 1 70 ? -1.117 -1.019 3.514 1.00 91.38 70 ARG A C 1
ATOM 540 O O . ARG A 1 70 ? -1.798 -1.502 4.409 1.00 91.38 70 ARG A O 1
ATOM 547 N N . CYS A 1 71 ? -1.075 0.287 3.266 1.00 91.94 71 CYS A N 1
ATOM 548 C CA . CYS A 1 71 ? -1.939 1.231 3.970 1.00 91.94 71 CYS A CA 1
ATOM 549 C C . CYS A 1 71 ? -3.401 1.038 3.561 1.00 91.94 71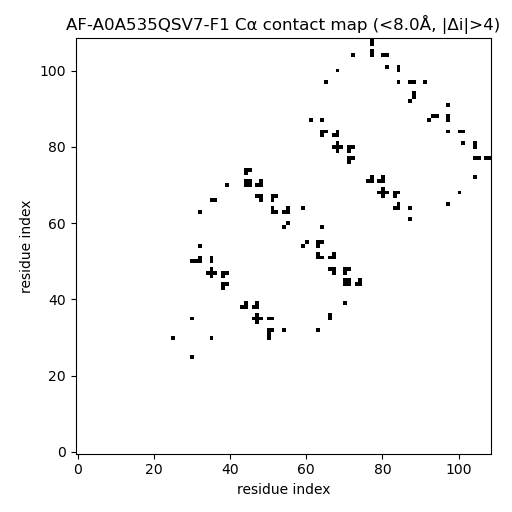 CYS A C 1
ATOM 551 O O . CYS A 1 71 ? -4.246 0.933 4.441 1.00 91.94 71 CYS A O 1
ATOM 553 N N . CYS A 1 72 ? -3.684 0.924 2.262 1.00 91.75 72 CYS A N 1
ATOM 554 C CA . CYS A 1 72 ? -5.029 0.693 1.739 1.00 91.75 72 CYS A CA 1
ATOM 555 C C . CYS A 1 72 ? -5.621 -0.618 2.276 1.00 91.75 72 CYS A C 1
ATOM 557 O O . CYS A 1 72 ? -6.743 -0.610 2.768 1.00 91.75 72 CYS A O 1
ATOM 559 N N . THR A 1 73 ? -4.848 -1.710 2.320 1.00 91.44 73 THR A N 1
ATOM 560 C CA . THR A 1 73 ? -5.306 -2.976 2.916 1.00 91.44 73 THR A CA 1
ATOM 561 C C . THR A 1 73 ? -5.642 -2.838 4.403 1.00 91.44 73 THR A C 1
ATOM 563 O O . THR A 1 73 ? -6.657 -3.354 4.847 1.00 91.44 73 THR A O 1
ATOM 566 N N . GLN A 1 74 ? -4.840 -2.103 5.186 1.00 91.44 74 GLN A N 1
ATOM 567 C CA . GLN A 1 74 ? -5.151 -1.853 6.606 1.00 91.44 74 GLN A CA 1
ATOM 568 C C . GLN A 1 74 ? -6.371 -0.944 6.809 1.00 91.44 74 GLN A C 1
ATOM 570 O O . GLN A 1 74 ? -6.995 -0.974 7.865 1.00 91.44 74 GLN A O 1
ATOM 575 N N . LEU A 1 75 ? -6.707 -0.133 5.808 1.00 90.88 75 LEU A N 1
ATOM 576 C CA . LEU A 1 75 ? -7.905 0.702 5.787 1.00 90.88 75 LEU A CA 1
ATOM 577 C C . LEU A 1 75 ? -9.122 -0.023 5.189 1.00 90.88 75 LEU A C 1
ATOM 579 O O . LEU A 1 75 ? -10.157 0.617 5.022 1.00 90.88 75 LEU A O 1
ATOM 583 N N . ALA A 1 76 ? -9.002 -1.313 4.847 1.00 92.19 76 ALA A N 1
ATOM 584 C CA . ALA A 1 76 ? -10.001 -2.084 4.099 1.00 92.19 76 ALA A CA 1
ATOM 585 C C . ALA A 1 76 ? -10.404 -1.445 2.748 1.00 92.19 76 ALA A C 1
ATOM 587 O O . ALA A 1 76 ? -11.465 -1.719 2.196 1.00 92.19 76 ALA A O 1
ATOM 588 N N . ALA A 1 77 ? -9.538 -0.593 2.190 1.00 92.44 77 ALA A N 1
ATOM 589 C CA . ALA A 1 77 ? -9.687 0.020 0.873 1.00 92.44 77 ALA A CA 1
ATOM 590 C C . ALA A 1 77 ? -9.072 -0.897 -0.199 1.00 92.44 77 ALA A C 1
ATOM 592 O O . ALA A 1 77 ? -8.068 -0.569 -0.836 1.00 92.44 77 ALA A O 1
ATOM 593 N N . TYR A 1 78 ? -9.630 -2.098 -0.342 1.00 91.88 78 TYR A N 1
ATOM 594 C CA . TYR A 1 78 ? -9.070 -3.150 -1.192 1.00 91.88 78 TYR A CA 1
ATOM 595 C C . TYR A 1 78 ? -9.098 -2.796 -2.686 1.00 91.88 78 TYR A C 1
ATOM 597 O O . TYR A 1 78 ? -8.121 -3.060 -3.387 1.00 91.88 78 TYR A O 1
ATOM 605 N N . ASP A 1 79 ? -10.152 -2.124 -3.158 1.00 91.31 79 ASP A N 1
ATOM 606 C CA . ASP A 1 79 ? -10.258 -1.665 -4.550 1.00 91.31 79 ASP A CA 1
ATOM 607 C C . ASP A 1 79 ? -9.108 -0.716 -4.924 1.00 91.31 79 ASP A C 1
ATOM 609 O O . ASP A 1 79 ? -8.401 -0.932 -5.909 1.00 91.31 79 ASP A O 1
ATOM 613 N N . GLU A 1 80 ? -8.842 0.287 -4.079 1.00 90.81 80 GLU A N 1
ATOM 614 C CA . GLU A 1 80 ? -7.730 1.227 -4.273 1.00 90.81 80 GLU A CA 1
ATOM 615 C C . GLU A 1 80 ? -6.378 0.494 -4.235 1.00 90.81 80 GLU A C 1
ATOM 617 O O . GLU A 1 80 ? -5.479 0.764 -5.035 1.00 90.81 80 GLU A O 1
ATOM 622 N N . ALA A 1 81 ? -6.235 -0.495 -3.348 1.00 92.88 81 ALA A N 1
ATOM 623 C CA . ALA A 1 81 ? -5.032 -1.315 -3.276 1.00 92.88 81 ALA A CA 1
ATOM 624 C C . ALA A 1 81 ? -4.790 -2.097 -4.585 1.00 92.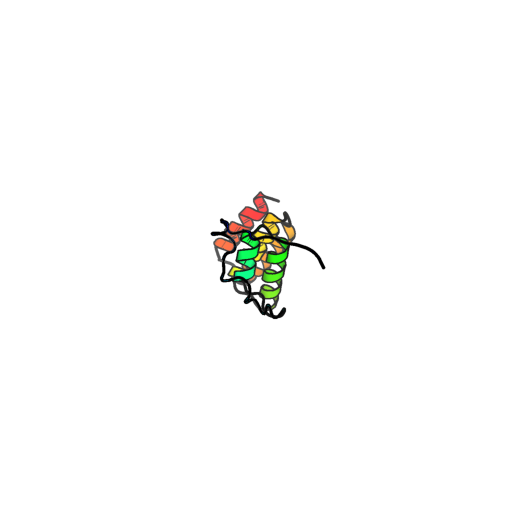88 81 ALA A C 1
ATOM 626 O O . ALA A 1 81 ? -3.646 -2.175 -5.048 1.00 92.88 81 ALA A O 1
ATOM 627 N N . LEU A 1 82 ? -5.845 -2.636 -5.209 1.00 92.94 82 LEU A N 1
ATOM 628 C CA . LEU A 1 82 ? -5.768 -3.324 -6.501 1.00 92.94 82 LEU A CA 1
ATOM 629 C C . LEU A 1 82 ? -5.423 -2.372 -7.650 1.00 92.94 82 LEU A C 1
ATOM 631 O O . LEU A 1 82 ? -4.608 -2.733 -8.501 1.00 92.94 82 LEU A O 1
ATOM 635 N N . GLU A 1 83 ? -5.970 -1.155 -7.666 1.00 92.19 83 GLU A N 1
ATOM 636 C CA . GLU A 1 83 ? -5.616 -0.139 -8.666 1.00 92.19 83 GLU A CA 1
ATOM 637 C C . GLU A 1 83 ? -4.130 0.236 -8.591 1.00 92.19 83 GLU A C 1
ATOM 639 O O . GLU A 1 83 ? -3.424 0.276 -9.606 1.00 92.19 83 GLU A O 1
ATOM 644 N N . VAL A 1 84 ? -3.623 0.461 -7.375 1.00 92.00 84 VAL A N 1
ATOM 645 C CA . VAL A 1 84 ? -2.209 0.779 -7.139 1.00 92.00 84 VAL A CA 1
ATOM 646 C C . VAL A 1 84 ? -1.313 -0.388 -7.554 1.00 92.00 84 VAL A C 1
ATOM 648 O O . VAL A 1 84 ? -0.281 -0.168 -8.194 1.00 92.00 84 VAL A O 1
ATOM 651 N N . LEU A 1 85 ? -1.706 -1.627 -7.245 1.00 91.94 85 LEU A N 1
ATOM 652 C CA . LEU A 1 85 ? -1.006 -2.828 -7.707 1.00 91.94 85 LEU A CA 1
ATOM 653 C C . LEU A 1 85 ? -1.014 -2.949 -9.228 1.00 91.94 85 LEU A C 1
ATOM 655 O O . LEU A 1 85 ? 0.017 -3.287 -9.800 1.00 91.94 85 LEU A O 1
ATOM 659 N N . GLY A 1 86 ? -2.129 -2.633 -9.888 1.00 92.06 86 GLY A N 1
ATOM 660 C CA . GLY A 1 86 ? -2.218 -2.600 -11.346 1.00 92.06 86 GLY A CA 1
ATOM 661 C C . GLY A 1 86 ? -1.202 -1.631 -11.948 1.00 92.06 86 GLY A C 1
ATOM 662 O O . GLY A 1 86 ? -0.418 -2.013 -12.814 1.00 92.06 86 GLY A O 1
ATOM 663 N N . ARG A 1 87 ? -1.126 -0.402 -11.419 1.00 90.75 87 ARG A N 1
ATOM 664 C CA . ARG A 1 87 ? -0.119 0.592 -11.836 1.00 90.75 87 ARG A CA 1
ATOM 665 C C . ARG A 1 87 ? 1.314 0.113 -11.588 1.00 90.75 87 ARG A C 1
ATOM 667 O O . ARG A 1 87 ? 2.186 0.356 -12.420 1.00 90.75 87 ARG A O 1
ATOM 674 N N . ALA A 1 88 ? 1.562 -0.547 -10.457 1.00 90.62 88 ALA A N 1
ATOM 675 C CA . ALA A 1 88 ? 2.876 -1.088 -10.122 1.00 90.62 88 ALA A CA 1
ATOM 676 C C . ALA A 1 88 ? 3.278 -2.230 -11.069 1.00 90.62 88 ALA A C 1
ATOM 678 O O . ALA A 1 88 ? 4.401 -2.239 -11.566 1.00 90.62 88 ALA A O 1
ATOM 679 N N . LEU A 1 89 ? 2.358 -3.150 -11.368 1.00 91.38 89 LEU A N 1
ATOM 680 C CA . LEU A 1 89 ? 2.568 -4.275 -12.283 1.00 91.38 89 LEU A CA 1
ATOM 681 C C . LEU A 1 89 ? 2.756 -3.817 -13.733 1.00 91.38 89 LEU A C 1
ATOM 683 O O . LEU A 1 89 ? 3.483 -4.460 -14.476 1.00 91.38 89 LEU A O 1
ATOM 687 N N . THR A 1 90 ? 2.207 -2.671 -14.140 1.00 91.12 90 THR A N 1
ATOM 688 C CA . THR A 1 90 ? 2.547 -2.082 -15.448 1.00 91.12 90 THR A CA 1
ATOM 689 C C . THR A 1 90 ? 4.032 -1.707 -15.545 1.00 91.12 90 THR A C 1
ATOM 691 O O . THR A 1 90 ? 4.608 -1.768 -16.629 1.00 91.12 90 THR A O 1
ATOM 694 N N . LYS A 1 91 ? 4.671 -1.326 -14.429 1.00 89.00 91 LYS A N 1
ATOM 695 C CA . LYS A 1 91 ? 6.102 -0.972 -14.384 1.00 89.00 91 LYS A CA 1
ATOM 696 C C . LYS A 1 91 ? 7.005 -2.171 -14.117 1.00 89.00 91 LYS A C 1
ATOM 698 O O . LYS A 1 91 ? 8.084 -2.265 -14.694 1.00 89.00 91 LYS A O 1
ATOM 703 N N . TRP A 1 92 ? 6.564 -3.067 -13.240 1.00 89.88 92 TRP A N 1
ATOM 704 C CA . TRP A 1 92 ? 7.292 -4.264 -12.827 1.00 89.88 92 TRP A CA 1
ATOM 705 C C . TRP A 1 92 ? 6.399 -5.504 -12.995 1.00 89.88 92 TRP A C 1
ATOM 707 O O . TRP A 1 92 ? 5.926 -6.064 -12.005 1.00 89.88 92 TRP A O 1
ATOM 717 N N . PRO A 1 93 ? 6.137 -5.931 -14.243 1.00 90.56 93 PRO A N 1
ATOM 718 C CA . PRO A 1 93 ? 5.143 -6.968 -14.540 1.00 90.56 93 PRO A CA 1
ATOM 719 C C . PRO A 1 93 ? 5.506 -8.351 -14.005 1.00 90.56 93 PRO A C 1
ATOM 721 O O . PRO A 1 93 ? 4.618 -9.144 -13.701 1.00 90.56 93 PRO A O 1
ATOM 724 N N . GLU A 1 94 ? 6.796 -8.641 -13.862 1.00 90.75 94 GLU A N 1
ATOM 725 C CA . GLU A 1 94 ? 7.297 -9.945 -13.412 1.00 90.75 94 GLU A CA 1
ATOM 726 C C . GLU A 1 94 ? 7.738 -9.937 -11.945 1.00 90.75 94 GLU A C 1
ATOM 728 O O . GLU A 1 94 ? 8.330 -10.904 -11.471 1.00 90.75 94 GLU A O 1
ATOM 733 N N . ASP A 1 95 ? 7.466 -8.857 -11.205 1.00 91.44 95 ASP A N 1
ATOM 734 C CA . ASP A 1 95 ? 7.912 -8.782 -9.823 1.00 91.44 95 ASP A CA 1
ATOM 735 C C . ASP A 1 95 ? 7.069 -9.692 -8.904 1.00 91.44 95 ASP A C 1
ATOM 737 O O . ASP A 1 95 ? 5.855 -9.493 -8.752 1.00 91.44 95 ASP A O 1
ATOM 741 N N . PRO A 1 96 ? 7.694 -10.680 -8.237 1.00 90.69 96 PRO A N 1
ATOM 742 C CA . PRO A 1 96 ? 6.974 -11.648 -7.419 1.00 90.69 96 PRO A CA 1
ATOM 743 C C . PRO A 1 96 ? 6.354 -11.022 -6.163 1.00 90.69 96 PRO A C 1
ATOM 745 O O . PRO A 1 96 ? 5.354 -11.532 -5.658 1.00 90.69 96 PRO A O 1
ATOM 748 N N . VAL A 1 97 ? 6.902 -9.914 -5.651 1.00 90.62 97 VAL A N 1
ATOM 749 C CA . VAL A 1 97 ? 6.365 -9.220 -4.473 1.00 90.62 97 VAL A CA 1
ATOM 750 C C . VAL A 1 97 ? 5.034 -8.558 -4.811 1.00 90.62 97 VAL A C 1
ATOM 752 O O . VAL A 1 97 ? 4.110 -8.611 -3.998 1.00 90.62 97 VAL A O 1
ATOM 755 N N . LEU A 1 98 ? 4.898 -7.955 -5.994 1.00 91.12 98 LEU A N 1
ATOM 756 C CA . LEU A 1 98 ? 3.629 -7.362 -6.430 1.00 91.12 98 LEU A CA 1
ATOM 757 C C . LEU A 1 98 ? 2.554 -8.425 -6.661 1.00 91.12 98 LEU A C 1
ATOM 759 O O . LEU A 1 98 ? 1.422 -8.241 -6.214 1.00 91.12 98 LEU A O 1
ATOM 763 N N . HIS A 1 99 ? 2.908 -9.559 -7.270 1.00 92.06 99 HIS A N 1
ATOM 764 C CA . HIS A 1 99 ? 1.977 -10.682 -7.437 1.00 92.06 99 HIS A CA 1
ATOM 765 C C . HIS A 1 99 ? 1.531 -11.268 -6.098 1.00 92.06 99 HIS A C 1
ATOM 767 O O . HIS A 1 99 ? 0.333 -11.453 -5.885 1.00 92.06 99 HIS A O 1
ATOM 773 N N . ALA A 1 100 ? 2.461 -11.476 -5.162 1.00 92.88 100 ALA A N 1
ATOM 774 C CA . ALA A 1 100 ? 2.137 -11.944 -3.815 1.00 92.88 100 ALA A CA 1
ATOM 775 C C . ALA A 1 100 ? 1.204 -10.970 -3.078 1.00 92.88 100 ALA A C 1
ATOM 777 O O . ALA A 1 100 ? 0.235 -11.386 -2.447 1.00 92.88 100 ALA A O 1
ATOM 778 N N . ARG A 1 101 ? 1.452 -9.659 -3.195 1.00 91.81 101 ARG A N 1
ATOM 779 C CA . ARG A 1 101 ? 0.578 -8.629 -2.613 1.00 91.81 101 ARG A CA 1
ATOM 780 C C . ARG A 1 101 ? -0.801 -8.609 -3.246 1.00 91.81 101 ARG A C 1
ATOM 782 O O . ARG A 1 101 ? -1.776 -8.451 -2.526 1.00 91.81 101 ARG A O 1
ATOM 789 N N . ARG A 1 102 ? -0.890 -8.778 -4.563 1.00 91.62 102 ARG A N 1
ATOM 790 C CA . ARG A 1 102 ? -2.172 -8.870 -5.262 1.00 91.62 102 ARG A CA 1
ATOM 791 C C . ARG A 1 102 ? -2.965 -10.089 -4.816 1.00 91.62 102 ARG A C 1
ATOM 793 O O . ARG A 1 102 ? -4.150 -9.947 -4.558 1.00 91.62 102 ARG A O 1
ATOM 800 N N . GLY A 1 103 ? -2.311 -11.241 -4.669 1.00 92.31 103 GLY A N 1
ATOM 801 C CA . GLY A 1 103 ? -2.928 -12.430 -4.083 1.00 92.31 103 GLY A CA 1
ATOM 802 C C . GLY A 1 103 ? -3.476 -12.161 -2.682 1.00 92.31 103 GLY A C 1
ATOM 803 O O . GLY A 1 103 ? -4.639 -12.432 -2.433 1.00 92.31 103 GLY A O 1
ATOM 804 N N . PHE A 1 104 ? -2.676 -11.538 -1.810 1.00 91.62 104 PHE A N 1
ATOM 805 C CA . PHE A 1 104 ? -3.101 -11.178 -0.453 1.00 91.62 104 PHE A CA 1
ATOM 806 C C . PHE A 1 104 ? -4.308 -10.229 -0.429 1.00 91.62 104 PHE A C 1
ATOM 808 O O . PHE A 1 104 ? -5.236 -10.438 0.335 1.00 91.62 104 PHE A O 1
ATOM 815 N N . VAL A 1 105 ? -4.319 -9.196 -1.276 1.00 91.44 105 VAL A N 1
ATOM 816 C CA . VAL A 1 105 ? -5.451 -8.256 -1.349 1.00 91.44 105 VAL A CA 1
ATOM 817 C C . VAL A 1 105 ? -6.720 -8.937 -1.867 1.00 91.44 105 VAL A C 1
ATOM 819 O O . VAL A 1 105 ? -7.798 -8.605 -1.401 1.00 91.44 105 VAL A O 1
ATOM 822 N N . LEU A 1 106 ? -6.601 -9.869 -2.817 1.00 90.44 106 LEU A N 1
ATOM 823 C CA . LEU A 1 106 ? -7.746 -10.604 -3.365 1.00 90.44 106 LEU A CA 1
ATOM 824 C C . LEU A 1 106 ? -8.321 -11.644 -2.400 1.00 90.44 106 LEU A C 1
ATOM 826 O O . LEU A 1 106 ? -9.490 -11.975 -2.529 1.00 90.44 106 LEU A O 1
ATOM 830 N N . ASP A 1 107 ? -7.509 -12.177 -1.487 1.00 91.19 107 ASP A N 1
ATOM 831 C CA . ASP A 1 107 ? -7.965 -13.104 -0.443 1.00 91.19 107 ASP A CA 1
ATOM 832 C C . ASP A 1 107 ? -8.806 -12.389 0.629 1.00 91.19 107 ASP A C 1
ATOM 834 O O . ASP A 1 107 ? -9.717 -12.972 1.207 1.00 91.19 107 ASP A O 1
ATOM 838 N N . GLU A 1 108 ? -8.516 -11.107 0.859 1.00 82.62 108 GLU A N 1
ATOM 839 C CA . GLU A 1 108 ? -9.188 -10.255 1.846 1.00 82.62 108 GLU A CA 1
ATOM 840 C C . GLU A 1 108 ? -10.407 -9.486 1.285 1.00 82.62 108 GLU A C 1
ATOM 842 O O . GLU A 1 108 ? -11.094 -8.815 2.057 1.00 82.62 108 GLU A O 1
ATOM 847 N N . LEU A 1 109 ? -10.647 -9.542 -0.036 1.00 73.06 109 LEU A N 1
ATOM 848 C CA . LEU A 1 109 ? -11.757 -8.877 -0.743 1.00 73.06 109 LEU A CA 1
ATOM 849 C C . LEU A 1 109 ? -13.077 -9.652 -0.586 1.00 73.06 109 LEU A C 1
ATOM 851 O O . LEU A 1 109 ? -14.105 -9.000 -0.288 1.00 73.06 109 LEU A O 1
#

pLDDT: mean 75.82, std 20.01, range [35.72, 93.44]

Mean predicted aligned error: 12.93 Å

Radius of gyration: 23.32 Å; Cα contacts (8 Å, |Δi|>4): 87; chains: 1; bounding box: 28×56×71 Å

Nearest PDB structures (foldseek):
  2pl2-assembly1_B  TM=8.933E-01  e=1.253E-01  Thermus thermophilus HB27
  7bev-assembly1_A  TM=9.114E-01  e=2.194E-01  Homo sapiens
  5xi8-assembly1_A  TM=7.219E-01  e=3.632E-01  Escherichia coli K-12
  9gaw-assembly1_Z  TM=6.909E-01  e=4.545E-01  Homo sapiens
  6sar-assembly1_A  TM=5.603E-01  e=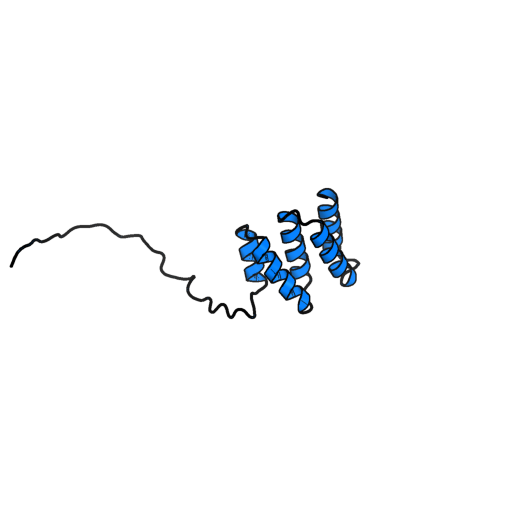9.414E-01  Escherichia coli K-12